Protein AF-A0A524NS45-F1 (afdb_monomer_lite)

Sequence (84 aa):
MTQKTISLPADVYHLLKSKKKKSETFPDLIKRLIAEEEKREQSHKIMDLAGAFGENSEEWDNIEKELYADRLRPSARSEITFEK

pLDDT: mean 79.62, std 13.04, range [48.44, 94.69]

Secondary structure (DSSP, 8-state):
---------HHHHHHHHHH--TT--HHHHHHHHHHHHHHHHHHHHHHTTTTSS-TT-HHHHHHHHHHHHHHHS--TTS------

Foldseek 3Di:
DDDDDDDDDPVVVVVLVVQDDPPADSVRSVVVVVVVVVVVVVVVVVVVCVCVPPDPDVVVVVVVVVVVVVVPPPPPPPPPDPDD

Structure (mmCIF, N/CA/C/O backbone):
data_AF-A0A524NS45-F1
#
_entry.id   AF-A0A524NS45-F1
#
loop_
_atom_site.group_PDB
_atom_site.id
_atom_site.type_symbol
_atom_site.label_atom_id
_atom_site.label_alt_id
_atom_site.label_comp_id
_atom_site.label_asym_id
_atom_site.label_entity_id
_atom_site.label_seq_id
_atom_site.pdbx_PDB_ins_code
_atom_site.Cartn_x
_atom_site.Cartn_y
_atom_site.Cartn_z
_atom_site.occupancy
_atom_site.B_iso_or_equiv
_atom_site.auth_seq_id
_atom_site.auth_comp_id
_atom_site.auth_asym_id
_atom_site.auth_atom_id
_atom_site.pdbx_PDB_model_num
ATOM 1 N N . MET A 1 1 ? 24.952 -6.889 3.993 1.00 48.44 1 MET A N 1
ATOM 2 C CA . MET A 1 1 ? 24.120 -6.623 2.799 1.00 48.44 1 MET A CA 1
ATOM 3 C C . MET A 1 1 ? 24.020 -7.909 1.998 1.00 48.44 1 MET A C 1
ATOM 5 O O . MET A 1 1 ? 25.056 -8.428 1.610 1.00 48.44 1 MET A O 1
ATOM 9 N N . THR A 1 2 ? 22.825 -8.459 1.799 1.00 68.50 2 THR A N 1
ATOM 10 C CA . THR A 1 2 ? 22.624 -9.631 0.935 1.00 68.50 2 THR A CA 1
ATOM 11 C C . THR A 1 2 ? 22.364 -9.139 -0.489 1.00 68.50 2 THR A C 1
ATOM 13 O O . THR A 1 2 ? 21.351 -8.495 -0.750 1.00 68.50 2 THR A O 1
ATOM 16 N N . GLN A 1 3 ? 23.304 -9.367 -1.413 1.00 73.06 3 GLN A N 1
ATOM 17 C CA . GLN A 1 3 ? 23.059 -9.093 -2.831 1.00 73.06 3 GLN A CA 1
ATOM 18 C C . GLN A 1 3 ? 22.057 -10.123 -3.354 1.00 73.06 3 GLN A C 1
ATOM 20 O O . GLN A 1 3 ? 22.324 -11.322 -3.341 1.00 73.06 3 GLN A O 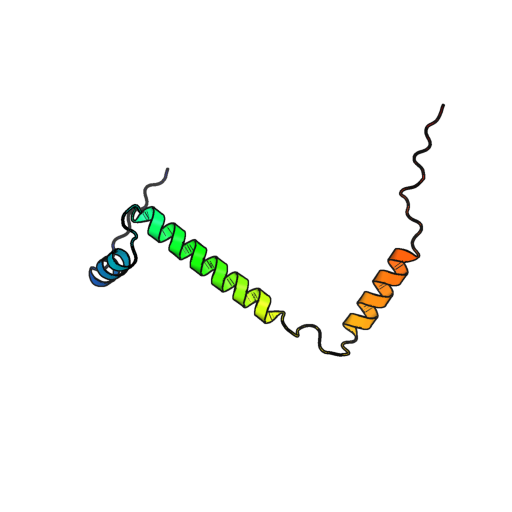1
ATOM 25 N N . LYS A 1 4 ? 20.886 -9.649 -3.783 1.00 78.88 4 LYS A N 1
ATOM 26 C CA . LYS A 1 4 ? 19.882 -10.462 -4.470 1.00 78.88 4 LYS A CA 1
ATOM 27 C C . LYS A 1 4 ? 19.921 -10.105 -5.949 1.00 78.88 4 LYS A C 1
ATOM 29 O O . LYS A 1 4 ? 19.597 -8.978 -6.316 1.00 78.88 4 LYS A O 1
ATOM 34 N N . THR A 1 5 ? 20.324 -11.060 -6.777 1.00 84.38 5 THR A N 1
ATOM 35 C CA . THR A 1 5 ? 20.280 -10.930 -8.236 1.00 84.38 5 THR A CA 1
ATOM 36 C C . THR A 1 5 ? 18.976 -11.526 -8.738 1.00 84.38 5 THR A C 1
ATOM 38 O O . THR A 1 5 ? 18.627 -12.645 -8.368 1.00 84.38 5 THR A O 1
ATOM 41 N N . ILE A 1 6 ? 18.262 -10.783 -9.578 1.00 82.12 6 ILE A N 1
ATOM 42 C CA . ILE A 1 6 ? 17.039 -11.247 -10.235 1.00 82.12 6 ILE A CA 1
ATOM 43 C C . ILE A 1 6 ? 17.268 -11.289 -11.743 1.00 82.12 6 ILE A C 1
ATOM 45 O O . ILE A 1 6 ? 17.826 -10.353 -12.315 1.00 82.12 6 ILE A O 1
ATOM 49 N N . SER A 1 7 ? 16.849 -12.381 -12.378 1.00 86.31 7 SER A N 1
ATOM 50 C CA . SER A 1 7 ? 16.776 -12.456 -13.835 1.00 86.31 7 SER A CA 1
ATOM 51 C C . SER A 1 7 ? 15.405 -11.957 -14.267 1.00 86.31 7 SER A C 1
ATOM 53 O O . SER A 1 7 ? 14.391 -12.406 -13.732 1.00 86.31 7 SER A O 1
ATOM 55 N N . LEU A 1 8 ? 15.377 -11.006 -15.197 1.00 87.12 8 LEU A N 1
ATOM 56 C CA . LEU A 1 8 ? 14.144 -10.425 -15.712 1.00 87.12 8 LEU A CA 1
ATOM 57 C C . LEU A 1 8 ? 14.021 -10.710 -17.210 1.00 87.12 8 LEU A C 1
ATOM 59 O O . LEU A 1 8 ? 14.997 -10.519 -17.940 1.00 87.12 8 LEU A O 1
ATOM 63 N N . PRO A 1 9 ? 12.828 -11.105 -17.681 1.00 94.44 9 PRO A N 1
ATOM 64 C CA . PRO A 1 9 ? 12.495 -11.083 -19.098 1.00 94.44 9 PRO A CA 1
ATOM 65 C C . PRO A 1 9 ? 12.735 -9.694 -19.718 1.00 94.44 9 PRO A C 1
ATOM 67 O O . PRO A 1 9 ? 12.604 -8.661 -19.051 1.00 94.44 9 PRO A O 1
ATOM 70 N N . ALA A 1 10 ? 13.129 -9.662 -20.994 1.00 92.31 10 ALA A 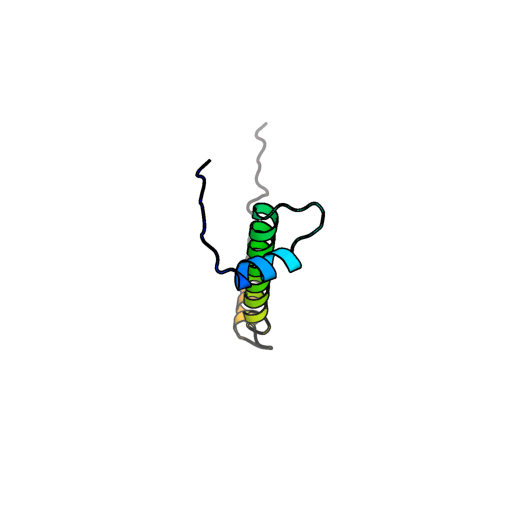N 1
ATOM 71 C CA . ALA A 1 10 ? 13.549 -8.431 -21.668 1.00 92.31 10 ALA A CA 1
ATOM 72 C C . ALA A 1 10 ? 12.431 -7.375 -21.732 1.00 92.31 10 ALA A C 1
ATOM 74 O O . ALA A 1 10 ? 12.664 -6.193 -21.485 1.00 92.31 10 ALA A O 1
ATOM 75 N N . ASP A 1 11 ? 11.206 -7.808 -22.008 1.00 94.69 11 ASP A N 1
ATOM 76 C CA . ASP A 1 11 ? 9.986 -7.001 -21.977 1.00 94.69 11 ASP A CA 1
ATOM 77 C C . ASP A 1 11 ? 9.767 -6.332 -20.610 1.00 94.69 11 ASP A C 1
ATOM 79 O O . ASP A 1 11 ? 9.564 -5.116 -20.534 1.00 94.69 11 ASP A O 1
ATOM 83 N N . VAL A 1 12 ? 9.913 -7.088 -19.519 1.00 91.44 12 VAL A N 1
ATOM 84 C CA . VAL A 1 12 ? 9.780 -6.569 -18.148 1.00 91.44 12 VAL A CA 1
ATOM 85 C C . VAL A 1 12 ? 10.877 -5.549 -17.834 1.00 91.44 12 VAL A C 1
ATOM 87 O O . VAL A 1 12 ? 10.607 -4.499 -17.243 1.00 91.44 12 VAL A O 1
ATOM 90 N N . TYR A 1 13 ? 12.113 -5.802 -18.273 1.00 91.56 13 TYR A N 1
ATOM 91 C CA . TYR A 1 13 ? 13.213 -4.847 -18.127 1.00 91.56 13 TYR A CA 1
ATOM 92 C C . TYR A 1 13 ? 12.924 -3.523 -18.849 1.00 91.56 13 TYR A C 1
ATOM 94 O O . TYR A 1 13 ? 13.119 -2.445 -18.278 1.00 91.56 13 TYR A O 1
ATOM 102 N N . HIS A 1 14 ? 12.427 -3.582 -20.087 1.00 93.25 14 HIS A N 1
ATOM 103 C CA . HIS A 1 14 ? 12.082 -2.387 -20.857 1.00 93.25 14 HIS A CA 1
ATOM 104 C C . HIS A 1 14 ? 10.952 -1.585 -20.205 1.00 93.25 14 HIS A C 1
ATOM 106 O O . HIS A 1 14 ? 11.031 -0.354 -20.150 1.00 93.25 14 HIS A O 1
ATOM 112 N N . LEU A 1 15 ? 9.953 -2.266 -19.641 1.00 93.69 15 LEU A N 1
ATOM 113 C CA . LEU A 1 15 ? 8.874 -1.627 -18.894 1.00 93.69 15 LEU A CA 1
ATOM 114 C C . LEU A 1 15 ? 9.381 -0.933 -17.620 1.00 93.69 15 LEU A C 1
ATOM 116 O O . LEU A 1 15 ? 8.987 0.192 -17.320 1.00 93.69 15 LEU A O 1
ATOM 120 N N . LEU A 1 16 ? 10.283 -1.564 -16.867 1.00 91.44 16 LEU A N 1
ATOM 121 C CA . LEU A 1 16 ? 10.888 -0.926 -15.693 1.00 91.44 16 LEU A CA 1
ATOM 122 C C . LEU A 1 16 ? 11.733 0.286 -16.093 1.00 91.44 16 LEU A C 1
ATOM 124 O O . LEU A 1 16 ? 11.685 1.327 -15.439 1.00 91.44 16 LEU A O 1
ATOM 128 N N . LYS A 1 17 ? 12.471 0.182 -17.20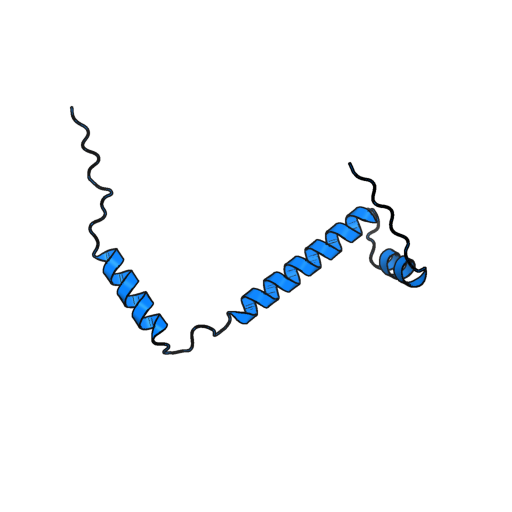2 1.00 90.88 17 LYS A N 1
ATOM 129 C CA . LYS A 1 17 ? 13.286 1.279 -17.726 1.00 90.88 17 LYS A CA 1
ATOM 130 C C . LYS A 1 17 ? 12.442 2.501 -18.102 1.00 90.88 17 LYS A C 1
ATOM 132 O O . LYS A 1 17 ? 12.898 3.614 -17.859 1.00 90.88 17 LYS A O 1
ATOM 137 N N . SER A 1 18 ? 11.232 2.324 -18.641 1.00 93.00 18 SER A N 1
ATOM 138 C CA . SER A 1 18 ? 10.345 3.449 -18.987 1.00 93.00 18 SER A CA 1
ATOM 139 C C . SER A 1 18 ? 9.750 4.154 -17.761 1.00 93.00 18 SER A C 1
ATOM 141 O O . SER A 1 18 ? 9.488 5.353 -17.812 1.00 93.00 18 SER A O 1
ATOM 143 N N . LYS A 1 19 ? 9.591 3.443 -16.636 1.00 91.50 19 LYS A N 1
ATOM 144 C CA . LYS A 1 19 ? 9.087 3.993 -15.361 1.00 91.50 19 LYS A CA 1
ATOM 145 C C . LYS A 1 19 ? 10.163 4.653 -14.486 1.00 91.50 19 LYS A C 1
ATOM 147 O O . LYS A 1 19 ? 9.838 5.245 -13.452 1.00 91.50 19 LYS A O 1
ATOM 152 N N . LYS A 1 20 ? 11.435 4.527 -14.867 1.00 93.62 20 LYS A N 1
ATOM 153 C CA . LYS A 1 20 ? 12.594 5.006 -14.109 1.00 93.62 20 LYS A CA 1
ATOM 154 C C . LYS A 1 20 ? 12.779 6.520 -14.264 1.00 93.62 20 LYS A C 1
ATOM 156 O O . LYS A 1 20 ? 12.828 7.032 -15.381 1.00 93.62 20 LYS A O 1
ATOM 161 N N . LYS A 1 21 ? 12.965 7.243 -13.156 1.00 92.62 21 LYS A N 1
ATOM 162 C CA . LYS A 1 21 ? 13.292 8.684 -13.192 1.00 92.62 21 LYS A CA 1
ATOM 163 C C . LYS A 1 21 ? 14.780 8.920 -13.513 1.00 92.62 21 LYS A C 1
ATOM 165 O O . LYS A 1 21 ? 15.623 8.066 -13.245 1.00 92.62 21 LYS A O 1
ATOM 170 N N . LYS A 1 22 ? 15.126 10.094 -14.068 1.00 85.62 22 LYS A N 1
ATOM 171 C CA . LYS A 1 22 ? 16.491 10.417 -14.560 1.00 85.62 22 LYS A CA 1
ATOM 172 C C . LYS A 1 22 ? 17.608 10.232 -13.518 1.00 85.62 22 LYS A C 1
ATOM 174 O O . LYS A 1 22 ? 18.697 9.817 -13.894 1.00 85.62 22 LYS A O 1
ATOM 179 N N . SER A 1 23 ? 17.347 10.519 -12.244 1.00 90.06 23 SER A N 1
ATOM 180 C CA . SER A 1 23 ? 18.324 10.431 -11.145 1.00 90.06 23 SER A CA 1
ATOM 181 C C . SER A 1 23 ? 18.156 9.195 -10.252 1.00 90.06 23 SER A C 1
ATOM 183 O O . SER A 1 23 ? 18.815 9.086 -9.225 1.00 90.06 23 SER A O 1
ATOM 1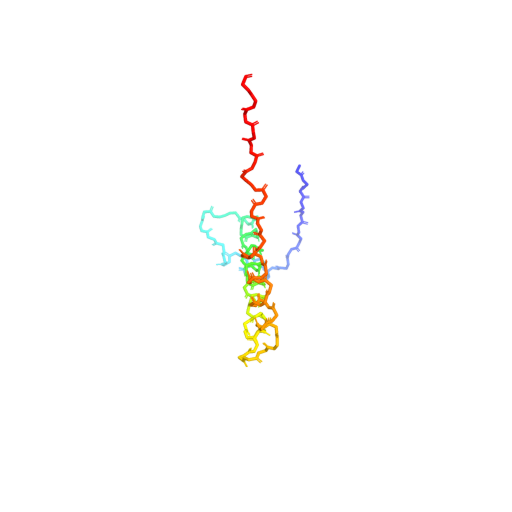85 N N . GLU A 1 24 ? 17.256 8.279 -10.604 1.00 91.25 24 GLU A N 1
ATOM 186 C CA . GLU A 1 24 ? 16.907 7.111 -9.789 1.00 91.25 24 GLU A CA 1
ATOM 187 C C . GLU A 1 24 ? 17.780 5.904 -10.180 1.00 91.25 24 GLU A C 1
ATOM 189 O O . GLU A 1 24 ? 18.199 5.790 -11.333 1.00 91.25 24 GLU A O 1
ATOM 194 N N . THR A 1 25 ? 18.068 4.973 -9.265 1.00 92.56 25 THR A N 1
ATOM 195 C CA . THR A 1 25 ? 18.650 3.662 -9.618 1.00 92.56 25 THR A CA 1
ATOM 196 C C . THR A 1 25 ? 17.554 2.599 -9.771 1.00 92.56 25 THR A C 1
ATOM 198 O O . THR A 1 25 ? 16.417 2.802 -9.359 1.00 92.56 25 THR A O 1
ATOM 201 N N . PHE A 1 26 ? 17.845 1.448 -10.386 1.00 90.38 26 PHE A N 1
ATOM 202 C CA . PHE A 1 26 ? 16.844 0.370 -10.480 1.00 90.38 26 PHE A CA 1
ATOM 203 C C . PHE A 1 26 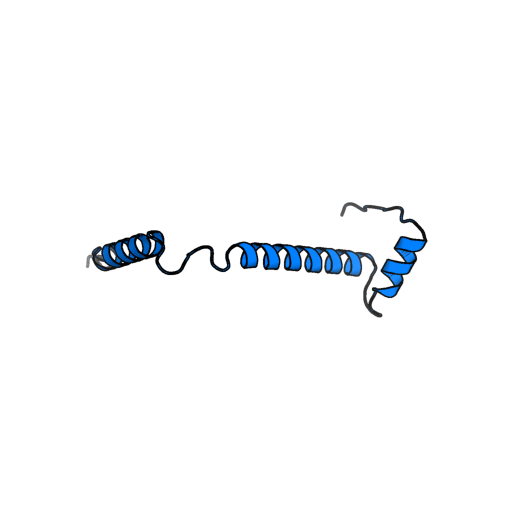? 16.392 -0.160 -9.105 1.00 90.38 26 PHE A C 1
ATOM 205 O O . PHE A 1 26 ? 15.189 -0.335 -8.921 1.00 90.38 26 PHE A O 1
ATOM 212 N N . PRO A 1 27 ? 17.288 -0.368 -8.120 1.00 90.12 27 PRO A N 1
ATOM 213 C CA . PRO A 1 27 ? 16.869 -0.687 -6.757 1.00 90.12 27 PRO A CA 1
ATOM 214 C C . PRO A 1 27 ? 15.936 0.360 -6.137 1.00 90.12 27 PRO A C 1
ATOM 216 O O . PRO A 1 27 ? 14.971 -0.012 -5.473 1.00 90.12 27 PRO A O 1
ATOM 219 N N . ASP A 1 28 ? 16.189 1.651 -6.372 1.00 91.75 28 ASP A N 1
ATOM 220 C CA . ASP A 1 28 ? 15.339 2.728 -5.845 1.00 91.75 28 ASP A CA 1
ATOM 221 C C . ASP A 1 28 ? 13.951 2.718 -6.488 1.00 91.75 28 ASP A C 1
ATOM 223 O O . ASP A 1 28 ? 12.948 2.807 -5.781 1.00 91.75 28 ASP A O 1
ATOM 227 N N . LEU A 1 29 ? 13.890 2.502 -7.807 1.00 92.56 29 LEU A N 1
ATOM 228 C CA . LEU A 1 29 ? 12.636 2.303 -8.533 1.00 92.56 29 LEU A CA 1
ATOM 229 C C . LEU A 1 29 ? 11.829 1.144 -7.936 1.00 92.56 29 LEU A C 1
ATOM 231 O O . LEU A 1 29 ? 10.637 1.298 -7.687 1.00 92.56 29 LEU A O 1
ATOM 235 N N . ILE A 1 30 ? 12.467 -0.005 -7.691 1.00 90.94 30 ILE A N 1
ATOM 236 C CA . ILE A 1 30 ? 11.797 -1.185 -7.126 1.00 90.94 30 ILE A CA 1
ATOM 237 C C . ILE A 1 30 ? 11.235 -0.865 -5.738 1.00 90.94 30 ILE A C 1
ATOM 239 O O . ILE A 1 30 ? 10.062 -1.126 -5.483 1.00 90.94 30 ILE A O 1
ATOM 243 N N . LYS A 1 31 ? 12.034 -0.248 -4.858 1.00 91.94 31 LYS A N 1
ATOM 244 C CA . LYS A 1 31 ? 11.576 0.162 -3.520 1.00 91.94 31 LYS A CA 1
ATOM 245 C C . LYS A 1 31 ? 10.394 1.124 -3.592 1.00 91.94 31 LYS A C 1
ATOM 247 O O . LYS A 1 31 ? 9.444 0.976 -2.831 1.00 91.94 31 LYS A O 1
ATOM 252 N N . ARG A 1 32 ? 10.441 2.092 -4.511 1.00 94.12 32 ARG A N 1
ATOM 253 C CA . ARG A 1 32 ? 9.351 3.048 -4.710 1.00 94.12 32 ARG A CA 1
ATOM 254 C C . ARG A 1 32 ? 8.069 2.359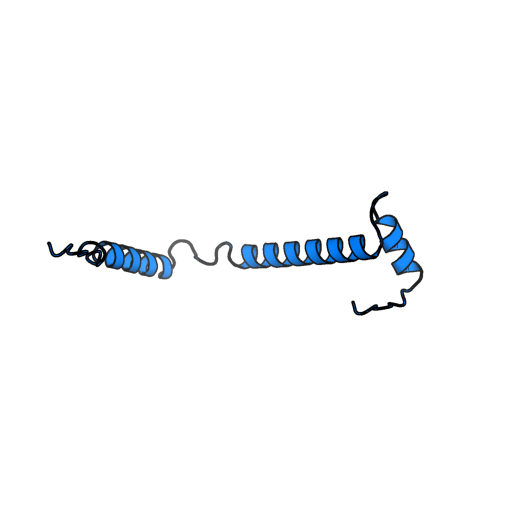 -5.168 1.00 94.12 32 ARG A C 1
ATOM 256 O O . ARG A 1 32 ? 7.016 2.669 -4.628 1.00 94.12 32 ARG A O 1
ATOM 263 N N . LEU A 1 33 ? 8.154 1.438 -6.127 1.00 92.19 33 LEU A N 1
ATOM 264 C CA . LEU A 1 33 ? 6.985 0.708 -6.622 1.00 92.19 33 LEU A CA 1
ATOM 265 C C . LEU A 1 33 ? 6.354 -0.167 -5.533 1.00 92.19 33 LEU A C 1
ATOM 267 O O . LEU A 1 33 ? 5.136 -0.168 -5.408 1.00 92.19 33 LEU A O 1
ATOM 271 N N . ILE A 1 34 ? 7.166 -0.845 -4.715 1.00 91.69 34 ILE A N 1
ATOM 272 C CA . ILE A 1 34 ? 6.671 -1.628 -3.569 1.00 91.69 34 ILE A CA 1
ATOM 273 C C . ILE A 1 34 ? 5.945 -0.714 -2.575 1.00 91.69 34 ILE A C 1
ATOM 275 O O . ILE A 1 34 ? 4.812 -0.991 -2.203 1.00 91.69 34 ILE A O 1
ATOM 279 N N . ALA A 1 35 ? 6.552 0.417 -2.206 1.00 91.69 35 ALA A N 1
ATOM 280 C CA . ALA A 1 35 ? 5.934 1.359 -1.274 1.00 91.69 35 ALA A CA 1
ATOM 281 C C . ALA A 1 35 ? 4.655 2.013 -1.835 1.00 91.69 35 ALA A C 1
ATOM 283 O O . ALA A 1 35 ? 3.744 2.344 -1.079 1.00 91.69 35 ALA A O 1
ATOM 284 N N . GLU A 1 36 ? 4.581 2.249 -3.149 1.00 91.69 36 GLU A N 1
ATOM 285 C CA . GLU A 1 36 ? 3.361 2.729 -3.809 1.00 91.69 36 GLU A CA 1
ATOM 286 C C . GLU A 1 36 ? 2.243 1.676 -3.753 1.00 91.69 36 GLU A C 1
ATOM 288 O O . GLU A 1 36 ? 1.099 2.042 -3.486 1.00 91.69 36 GLU A O 1
ATOM 293 N N . GLU A 1 37 ? 2.565 0.397 -3.954 1.00 90.56 37 GLU A N 1
ATOM 294 C CA . GLU A 1 37 ? 1.597 -0.703 -3.870 1.00 90.56 37 GLU A CA 1
ATOM 295 C C . GLU A 1 37 ? 1.087 -0.899 -2.438 1.00 90.56 37 GLU A C 1
ATOM 297 O O . GLU A 1 37 ? -0.120 -0.903 -2.212 1.00 90.56 37 GLU A O 1
ATOM 302 N N . GLU A 1 38 ? 1.983 -0.926 -1.449 1.00 89.31 38 GLU A N 1
ATOM 303 C CA . GLU A 1 38 ? 1.612 -1.029 -0.030 1.00 89.31 38 GLU A CA 1
ATOM 304 C C . GLU A 1 38 ? 0.670 0.106 0.397 1.00 89.31 38 GLU A C 1
ATOM 306 O O . GLU A 1 38 ? -0.305 -0.116 1.117 1.00 89.31 38 GLU A O 1
ATOM 311 N N . LYS A 1 39 ? 0.917 1.334 -0.076 1.00 85.31 39 LYS A N 1
ATOM 312 C CA . LYS A 1 39 ? 0.027 2.475 0.186 1.00 85.31 39 LYS A CA 1
ATOM 313 C C . LYS A 1 39 ? -1.345 2.304 -0.457 1.00 85.31 39 LYS A C 1
ATOM 315 O O . LYS A 1 39 ? -2.343 2.682 0.153 1.00 85.31 39 LYS A O 1
ATOM 320 N N . ARG A 1 40 ? -1.410 1.761 -1.678 1.00 84.19 40 ARG A N 1
ATOM 321 C CA . ARG A 1 40 ? -2.686 1.466 -2.347 1.00 84.19 40 ARG A CA 1
ATOM 322 C C . ARG A 1 40 ? -3.464 0.415 -1.570 1.00 84.19 40 ARG A C 1
ATOM 324 O O . ARG A 1 40 ? -4.626 0.648 -1.259 1.00 84.19 40 ARG A O 1
ATOM 331 N N . GLU A 1 41 ? -2.819 -0.682 -1.184 1.00 82.19 41 GLU A N 1
ATOM 332 C CA . GLU A 1 41 ? -3.445 -1.729 -0.373 1.00 82.19 41 GLU A CA 1
ATOM 333 C C . GLU A 1 41 ? -3.964 -1.192 0.968 1.00 82.19 41 GLU A C 1
ATOM 335 O O . GLU A 1 41 ? -5.084 -1.499 1.369 1.00 82.19 41 GLU A O 1
ATOM 340 N N . GLN A 1 42 ? -3.185 -0.354 1.660 1.00 77.69 42 GLN A N 1
ATOM 341 C CA . GLN A 1 42 ? -3.622 0.285 2.906 1.00 77.69 42 GLN A CA 1
ATOM 342 C C . GLN A 1 42 ? -4.819 1.216 2.687 1.00 77.69 42 GLN A C 1
ATOM 344 O O . GLN A 1 42 ? -5.754 1.209 3.484 1.00 77.69 42 GLN A O 1
ATOM 349 N N . SER A 1 43 ? -4.817 1.987 1.597 1.00 73.62 43 SER A N 1
ATOM 350 C CA . SER A 1 43 ? -5.950 2.838 1.232 1.00 73.62 43 SER A CA 1
ATOM 351 C C . SER A 1 43 ? -7.217 2.020 0.972 1.00 73.62 43 SER A C 1
ATOM 353 O O . SER A 1 43 ? -8.292 2.436 1.394 1.00 73.62 43 SER A O 1
ATOM 355 N N . HIS A 1 44 ? -7.106 0.865 0.310 1.00 73.81 44 HIS A N 1
ATOM 356 C CA . HIS A 1 44 ? -8.243 -0.027 0.077 1.00 73.81 44 HIS A CA 1
ATOM 357 C C . HIS A 1 44 ? -8.800 -0.599 1.386 1.00 73.81 44 HIS A C 1
ATOM 359 O O . HIS A 1 44 ? -10.004 -0.529 1.602 1.00 73.81 44 HIS A O 1
ATOM 365 N N . LYS A 1 45 ? -7.937 -1.023 2.318 1.00 74.38 45 LYS A N 1
ATOM 366 C CA . LYS A 1 45 ? -8.370 -1.515 3.641 1.00 74.38 45 LYS A CA 1
ATOM 367 C C . LYS A 1 45 ? -9.151 -0.479 4.453 1.00 74.38 45 LYS A C 1
ATOM 369 O O . LYS A 1 45 ? -10.042 -0.841 5.210 1.00 74.38 45 LYS A O 1
ATOM 374 N N . ILE A 1 46 ? -8.816 0.807 4.329 1.00 71.06 46 ILE A N 1
ATOM 375 C CA . ILE A 1 46 ? -9.572 1.881 4.994 1.00 71.06 46 ILE A CA 1
ATOM 376 C C . ILE A 1 46 ? -10.934 2.077 4.320 1.00 71.06 46 ILE A C 1
ATOM 378 O O . ILE A 1 46 ? -11.922 2.323 5.006 1.00 71.06 46 ILE A O 1
ATOM 382 N N . MET A 1 47 ? -11.006 1.949 2.992 1.00 72.94 47 MET A N 1
ATOM 383 C CA . MET A 1 47 ? -12.277 2.020 2.266 1.00 72.94 47 MET A CA 1
ATOM 384 C C . MET A 1 47 ? -13.216 0.864 2.620 1.00 72.94 47 MET A C 1
ATOM 386 O O . MET A 1 47 ? -14.420 1.083 2.654 1.00 72.94 47 MET A O 1
ATOM 390 N N . ASP A 1 48 ? -12.690 -0.312 2.969 1.00 72.00 48 ASP A N 1
ATOM 391 C CA . ASP A 1 48 ? -13.504 -1.433 3.463 1.00 72.00 48 ASP A CA 1
ATOM 392 C C . ASP A 1 48 ? -14.213 -1.114 4.794 1.00 72.00 48 ASP A C 1
ATOM 394 O O . ASP A 1 48 ? -15.221 -1.731 5.130 1.00 72.00 48 ASP A O 1
ATOM 398 N N . LEU A 1 49 ? -13.712 -0.133 5.555 1.00 70.69 49 LEU A N 1
ATOM 399 C CA . LEU A 1 49 ? -14.333 0.347 6.793 1.00 70.69 49 LEU A CA 1
ATOM 400 C C . LEU A 1 49 ? -15.344 1.482 6.551 1.00 70.69 49 LEU A C 1
ATOM 402 O O . LEU A 1 49 ? -16.044 1.894 7.480 1.00 70.69 49 LEU A O 1
ATOM 406 N N . ALA A 1 50 ? -15.428 2.018 5.330 1.00 71.25 50 ALA A N 1
ATOM 407 C CA . ALA A 1 50 ? -16.357 3.093 5.009 1.00 71.25 50 ALA A CA 1
ATOM 408 C C . ALA A 1 50 ? -17.801 2.570 5.058 1.00 71.25 50 ALA A C 1
ATOM 410 O O . ALA A 1 50 ? -18.192 1.708 4.277 1.00 71.25 50 ALA A O 1
ATOM 411 N N . GLY A 1 51 ? -18.598 3.098 5.992 1.00 67.56 51 GLY A N 1
ATOM 412 C CA . GLY A 1 51 ? -19.968 2.632 6.227 1.00 67.56 51 GLY A CA 1
ATOM 413 C C . GLY A 1 51 ? -20.068 1.337 7.039 1.00 67.56 51 GLY A C 1
ATOM 414 O O . GLY A 1 51 ? -21.163 0.794 7.145 1.00 67.56 51 GLY A O 1
ATOM 415 N N . ALA A 1 52 ? -18.963 0.855 7.632 1.00 69.00 52 ALA A N 1
ATOM 416 C CA . ALA A 1 52 ? -18.984 -0.298 8.539 1.00 69.00 52 ALA A CA 1
ATOM 417 C C . ALA A 1 52 ? -19.914 -0.063 9.741 1.00 69.00 52 ALA A C 1
ATOM 419 O O . ALA A 1 52 ? -20.630 -0.968 10.157 1.00 69.00 52 ALA A O 1
ATOM 420 N N . PHE A 1 53 ? -19.968 1.173 10.237 1.00 64.25 53 PHE A N 1
ATOM 421 C CA . PHE A 1 53 ? -21.005 1.599 11.165 1.00 64.25 53 PHE A CA 1
ATOM 422 C C . PHE A 1 53 ? -22.183 2.153 10.361 1.00 64.25 53 PHE A C 1
ATOM 424 O O . PHE A 1 53 ? -22.139 3.291 9.890 1.00 64.25 53 PHE A O 1
ATOM 431 N N . GLY A 1 54 ? -23.217 1.334 10.163 1.00 70.19 54 GLY A N 1
ATOM 432 C CA . GLY A 1 54 ? -24.459 1.776 9.530 1.00 70.19 54 GLY A CA 1
ATOM 433 C C . GLY A 1 54 ? -25.110 2.925 10.308 1.00 70.19 54 GLY A C 1
ATOM 434 O O . GLY A 1 54 ? -24.975 3.016 11.532 1.00 70.19 54 GLY A O 1
ATOM 435 N N . GLU A 1 55 ? -25.827 3.808 9.610 1.00 62.19 55 GLU A N 1
ATOM 436 C CA . GLU A 1 55 ? -26.672 4.810 10.267 1.00 62.19 55 GLU A CA 1
ATOM 437 C C . GLU A 1 55 ? -27.702 4.071 11.143 1.00 62.19 55 GLU A C 1
ATOM 439 O O . GLU A 1 55 ? -28.499 3.283 10.634 1.00 62.19 55 GLU A O 1
ATOM 444 N N . ASN A 1 56 ? -27.661 4.303 12.460 1.00 60.84 56 ASN A N 1
ATOM 445 C CA . ASN A 1 56 ? -28.457 3.620 13.496 1.00 60.84 56 ASN A CA 1
ATOM 446 C C . ASN A 1 56 ? -28.032 2.181 13.862 1.00 60.84 56 ASN A C 1
ATOM 448 O O . ASN A 1 56 ? -28.878 1.386 14.272 1.00 60.84 56 ASN A O 1
ATOM 452 N N . SER A 1 57 ? -26.750 1.813 13.735 1.00 69.94 57 SER A N 1
ATOM 453 C CA . SER A 1 57 ? -26.283 0.543 14.314 1.00 69.94 57 SER A CA 1
ATOM 454 C C . SER A 1 57 ? -26.314 0.579 15.851 1.00 69.94 57 SER A C 1
ATOM 456 O O . SER A 1 57 ? -25.932 1.575 16.464 1.00 69.94 57 SER A O 1
ATOM 458 N N . GLU A 1 58 ? -26.712 -0.532 16.486 1.00 76.44 58 GLU A N 1
ATOM 459 C CA . GLU A 1 58 ? -26.677 -0.707 17.956 1.00 76.44 58 GLU A CA 1
ATOM 460 C C . GLU A 1 58 ? -25.270 -0.482 18.549 1.00 76.44 58 GLU A C 1
ATOM 462 O O . GLU A 1 58 ? -25.103 -0.229 19.742 1.00 76.44 58 GLU A O 1
ATOM 467 N N . GLU A 1 59 ? -24.235 -0.561 17.712 1.00 76.69 59 GLU A N 1
ATOM 468 C CA . GLU A 1 59 ? -22.852 -0.286 18.086 1.00 76.69 59 GLU A CA 1
ATOM 469 C C . GLU A 1 59 ? -22.638 1.185 18.465 1.00 76.69 59 GLU A C 1
ATOM 471 O O . GLU A 1 59 ? -21.885 1.446 19.402 1.00 76.69 59 GLU A O 1
ATOM 476 N N . TRP A 1 60 ? -23.330 2.136 17.824 1.00 83.50 60 TRP A N 1
ATOM 477 C CA . TRP A 1 60 ? -23.258 3.553 18.204 1.00 83.50 60 TRP A CA 1
ATOM 478 C C . TRP A 1 60 ? -23.783 3.789 19.618 1.00 83.50 60 TRP A C 1
ATOM 480 O O . TRP A 1 60 ? -23.115 4.451 20.413 1.00 83.50 60 TRP A O 1
ATOM 490 N N . ASP A 1 61 ? -24.917 3.176 19.957 1.00 81.94 61 ASP A N 1
ATOM 491 C CA . ASP A 1 61 ? -25.513 3.276 21.292 1.00 81.94 61 ASP A CA 1
ATOM 492 C C . ASP A 1 61 ? -24.593 2.671 22.361 1.00 81.94 61 ASP A C 1
ATOM 494 O O . ASP A 1 61 ? -24.502 3.170 23.486 1.00 81.94 61 ASP A O 1
ATOM 498 N N . ASN A 1 62 ? -23.896 1.583 22.028 1.00 85.06 62 ASN A N 1
ATOM 499 C CA . ASN A 1 62 ? -22.950 0.938 22.936 1.00 85.06 62 ASN A CA 1
ATOM 500 C C . ASN A 1 62 ? -21.692 1.790 23.150 1.00 85.06 62 ASN A C 1
ATOM 502 O O . ASN A 1 62 ? -21.266 1.960 24.294 1.00 85.06 62 ASN A O 1
ATOM 506 N N . ILE A 1 63 ? -21.149 2.380 22.081 1.00 84.00 63 ILE A N 1
ATOM 507 C CA . ILE A 1 63 ? -20.019 3.318 22.155 1.00 84.00 63 ILE A CA 1
ATOM 508 C C . ILE A 1 63 ? -20.402 4.552 22.984 1.00 84.00 63 ILE A C 1
ATOM 510 O O . ILE A 1 63 ? -19.630 4.992 23.839 1.00 84.00 63 ILE A O 1
ATOM 514 N N . GLU A 1 64 ? -21.600 5.104 22.777 1.00 85.50 64 GLU A N 1
ATOM 515 C CA . GLU A 1 64 ? -22.096 6.250 23.539 1.00 85.50 64 GLU A CA 1
ATOM 516 C C . GLU A 1 64 ? -22.207 5.922 25.034 1.00 85.50 64 GLU A C 1
ATOM 518 O O . GLU A 1 64 ? -21.685 6.663 25.874 1.00 85.50 64 GLU A O 1
ATOM 523 N N . LYS A 1 65 ? -22.809 4.777 25.384 1.00 88.19 65 LYS A N 1
ATOM 524 C CA . LYS A 1 65 ? -22.904 4.314 26.779 1.00 88.19 65 LYS A CA 1
ATOM 525 C C . LYS A 1 65 ? -21.531 4.167 27.432 1.00 88.19 65 LYS A C 1
ATOM 527 O O . LYS A 1 65 ? -21.360 4.581 28.580 1.00 88.19 65 LYS A O 1
ATOM 532 N N . GLU A 1 66 ? -20.554 3.609 26.721 1.00 88.25 66 GLU A N 1
ATOM 533 C CA . GLU A 1 66 ? -19.201 3.415 27.245 1.00 88.25 66 GLU A CA 1
ATOM 534 C C . GLU A 1 66 ? -18.474 4.751 27.474 1.00 88.25 66 GLU A C 1
ATOM 536 O O . GLU A 1 66 ? -17.874 4.955 28.534 1.00 88.25 66 GLU A O 1
ATOM 541 N N . LEU A 1 67 ? -18.606 5.704 26.544 1.00 86.19 67 LEU A N 1
ATOM 542 C CA . LEU A 1 67 ? -18.072 7.065 26.686 1.00 86.19 67 LEU A CA 1
ATOM 543 C C . LEU A 1 67 ? -18.678 7.806 27.884 1.00 86.19 67 LEU A C 1
ATOM 545 O O . LEU A 1 67 ? -17.963 8.492 28.620 1.00 86.19 67 LEU A O 1
ATOM 549 N N . TYR A 1 68 ? -19.987 7.677 28.106 1.00 87.25 68 TYR A N 1
ATOM 550 C CA . TYR A 1 68 ? -20.644 8.269 29.272 1.00 87.25 68 TYR A CA 1
ATOM 551 C C . TYR A 1 68 ? -20.194 7.616 30.582 1.00 87.25 68 TYR A C 1
ATOM 553 O O . TYR A 1 68 ? -19.914 8.326 31.551 1.00 87.25 68 TYR A O 1
ATOM 561 N N . ALA A 1 69 ? -20.068 6.288 30.611 1.00 86.44 69 ALA A N 1
ATOM 562 C CA . ALA A 1 69 ? -19.557 5.567 31.772 1.00 86.44 69 ALA A CA 1
ATOM 563 C C . ALA A 1 69 ? -18.103 5.953 32.097 1.00 86.44 69 ALA A C 1
ATOM 565 O O . ALA A 1 69 ? -17.743 6.051 33.268 1.00 86.44 69 ALA A O 1
ATOM 566 N N . ASP A 1 70 ? -17.266 6.212 31.089 1.00 83.75 70 ASP A N 1
ATOM 567 C CA . ASP A 1 70 ? -15.898 6.706 31.283 1.00 83.75 70 ASP A CA 1
ATOM 568 C C . ASP A 1 70 ? -15.848 8.129 31.849 1.00 83.75 70 ASP A C 1
ATOM 570 O O . ASP A 1 70 ? -15.106 8.397 32.786 1.00 83.75 70 ASP A O 1
ATOM 574 N N . ARG A 1 71 ? -16.716 9.029 31.379 1.00 80.94 71 ARG A N 1
ATOM 575 C CA . ARG A 1 71 ? -16.813 10.396 31.925 1.00 80.94 71 ARG A CA 1
ATOM 576 C C . ARG A 1 71 ? -17.295 10.447 33.375 1.00 80.94 71 ARG A C 1
ATOM 578 O O . ARG A 1 71 ? -16.970 11.391 34.088 1.00 80.94 71 ARG A O 1
ATOM 585 N N . LEU A 1 72 ? -18.091 9.465 33.792 1.00 79.62 72 LEU A N 1
ATOM 586 C CA . LEU A 1 72 ? -18.576 9.325 35.167 1.00 79.62 72 LEU A CA 1
ATOM 587 C C . LEU A 1 72 ? -17.567 8.627 36.083 1.00 79.62 72 LEU A C 1
ATOM 589 O O . LEU A 1 72 ? -17.707 8.715 37.305 1.00 79.62 72 LEU A O 1
ATOM 593 N N . ARG A 1 73 ? -16.556 7.943 35.528 1.00 79.75 73 ARG A N 1
ATOM 594 C CA . ARG A 1 73 ? -15.479 7.382 36.339 1.00 79.75 73 ARG A CA 1
ATOM 595 C C . ARG A 1 73 ? -14.720 8.543 36.987 1.00 79.75 73 ARG A C 1
ATOM 597 O O . ARG A 1 73 ? -14.245 9.433 36.279 1.00 79.75 73 ARG A O 1
ATOM 604 N N . PRO A 1 74 ? -14.580 8.558 38.325 1.00 67.25 74 PRO A N 1
ATOM 605 C CA . PRO A 1 74 ? -13.711 9.517 38.979 1.00 67.25 74 PRO A CA 1
ATOM 606 C C . PRO A 1 74 ? -12.315 9.360 38.380 1.00 67.25 74 PRO A C 1
ATOM 608 O O . PRO A 1 74 ? -11.765 8.257 38.367 1.00 67.25 74 PRO A O 1
ATOM 611 N N . SER A 1 75 ? -11.756 10.446 37.849 1.00 63.19 75 SER A N 1
ATOM 612 C CA . SER A 1 75 ? -10.369 10.457 37.397 1.00 63.19 75 SER A CA 1
ATOM 613 C C . SER A 1 75 ? -9.493 10.073 38.585 1.00 63.19 75 SER A C 1
ATOM 615 O O . SER A 1 75 ? -9.256 10.888 39.472 1.00 63.19 75 SER A O 1
ATOM 617 N N . ALA A 1 76 ? -8.971 8.846 38.605 1.00 57.66 76 ALA A N 1
ATOM 618 C CA . ALA A 1 76 ? -8.002 8.384 39.601 1.00 57.66 76 ALA A CA 1
ATOM 619 C C . ALA A 1 76 ? -6.630 9.088 39.454 1.00 57.66 76 ALA A C 1
ATOM 621 O O . ALA A 1 76 ? -5.592 8.544 39.818 1.00 57.66 76 ALA A O 1
ATOM 622 N N . ARG A 1 77 ? -6.601 10.289 38.861 1.00 52.50 77 ARG A N 1
ATOM 623 C CA . ARG A 1 77 ? -5.403 11.069 38.550 1.00 52.50 77 ARG A CA 1
ATOM 624 C C . ARG A 1 77 ? -5.253 12.320 39.421 1.00 52.50 77 ARG A C 1
ATOM 626 O O . ARG A 1 77 ? -4.401 13.150 39.122 1.00 52.50 77 ARG A O 1
ATOM 633 N N . SER A 1 78 ? -6.040 12.467 40.488 1.00 54.22 78 SER A N 1
ATOM 634 C CA . SER A 1 78 ? -5.944 13.606 41.414 1.00 54.22 78 SER A CA 1
ATOM 635 C C . SER A 1 78 ? -5.699 13.219 42.874 1.00 54.22 78 SER A C 1
ATOM 637 O O . SER A 1 78 ? -6.205 13.885 43.767 1.00 54.22 78 SER A O 1
ATOM 639 N N . GLU A 1 79 ? -4.891 12.192 43.130 1.00 54.56 79 GLU A N 1
ATOM 640 C CA . GLU A 1 79 ? -4.288 11.973 44.452 1.00 54.56 79 GLU A CA 1
ATOM 641 C C . GLU A 1 79 ? -2.780 11.728 44.300 1.00 54.56 79 GLU A C 1
ATOM 643 O O . GLU A 1 79 ? -2.263 10.648 44.555 1.00 54.56 79 GLU A O 1
ATOM 648 N N . ILE A 1 80 ? -2.046 12.748 43.842 1.00 59.78 80 ILE A N 1
ATOM 649 C CA . ILE A 1 80 ? -0.622 12.854 44.183 1.00 59.78 80 ILE A CA 1
ATOM 650 C C . ILE A 1 80 ? -0.581 13.639 45.492 1.00 59.78 80 ILE A C 1
ATOM 652 O O . ILE A 1 80 ? -0.538 14.869 45.498 1.00 59.78 80 ILE A O 1
ATOM 656 N N . THR A 1 81 ? -0.669 12.927 46.611 1.00 53.75 81 THR A N 1
ATOM 657 C CA . THR A 1 81 ? -0.375 13.489 47.928 1.00 53.75 81 THR A CA 1
ATOM 658 C C . THR A 1 81 ? 1.126 13.750 48.002 1.00 53.75 81 THR A C 1
ATOM 660 O O . THR A 1 81 ? 1.921 12.818 48.105 1.00 53.75 81 THR A O 1
ATOM 663 N N . PHE A 1 82 ? 1.535 15.017 47.929 1.00 54.97 82 PHE A N 1
ATOM 664 C CA . PHE A 1 82 ? 2.860 15.414 48.395 1.00 54.97 82 PHE A CA 1
ATOM 665 C C . PHE A 1 82 ? 2.810 15.425 49.924 1.00 54.97 82 PHE A C 1
ATOM 667 O O . PHE A 1 82 ? 2.332 16.387 50.527 1.00 54.97 82 PHE A O 1
ATOM 674 N N . GLU A 1 83 ? 3.233 14.322 50.544 1.00 50.81 83 GLU A N 1
ATOM 675 C CA . GLU A 1 83 ? 3.574 14.331 51.965 1.00 50.81 83 GLU A CA 1
ATOM 676 C C . GLU A 1 83 ? 4.723 15.325 52.196 1.00 50.81 83 GLU A C 1
ATOM 678 O O . GLU A 1 83 ? 5.629 15.458 51.367 1.00 50.81 83 GLU A O 1
ATOM 683 N N . LYS A 1 84 ? 4.597 16.093 53.278 1.00 50.88 84 LYS A N 1
ATOM 684 C CA . LYS A 1 84 ? 5.370 17.299 53.586 1.00 50.88 84 LYS A CA 1
ATOM 685 C C . LYS A 1 84 ? 6.547 17.004 54.505 1.00 50.88 84 LYS A C 1
ATOM 687 O O . LYS A 1 84 ? 6.368 16.159 55.407 1.00 50.88 84 LYS A O 1
#

Radius of gyration: 26.63 Å; chains: 1; bounding box: 53×30×76 Å